Protein AF-A0AAN7W0Y9-F1 (afdb_monomer_lite)

Structure (mmCIF, N/CA/C/O backbone):
data_AF-A0AAN7W0Y9-F1
#
_entry.id   AF-A0AAN7W0Y9-F1
#
loop_
_atom_site.group_PDB
_atom_site.id
_atom_site.type_symbol
_atom_site.label_atom_id
_atom_site.label_alt_id
_atom_site.label_comp_id
_atom_site.label_asym_id
_atom_site.label_entity_id
_atom_site.label_seq_id
_atom_site.pdbx_PDB_ins_code
_atom_site.Cartn_x
_atom_site.Cartn_y
_atom_site.Cartn_z
_atom_site.occupancy
_atom_site.B_iso_or_equiv
_atom_site.auth_seq_id
_atom_site.auth_comp_id
_atom_site.auth_asym_id
_atom_site.auth_atom_id
_atom_site.pdbx_PDB_model_num
ATOM 1 N N . MET A 1 1 ? 34.597 -23.593 -1.288 1.00 34.03 1 MET A N 1
ATOM 2 C CA . MET A 1 1 ? 35.411 -24.095 -0.161 1.00 34.03 1 MET A CA 1
ATOM 3 C C . MET A 1 1 ? 34.526 -24.116 1.072 1.00 34.03 1 MET A C 1
ATOM 5 O O . MET A 1 1 ? 33.961 -23.085 1.406 1.00 34.03 1 MET A O 1
ATOM 9 N N . ARG A 1 2 ? 34.304 -25.299 1.655 1.00 28.03 2 ARG A N 1
ATOM 10 C CA . ARG A 1 2 ? 33.534 -25.473 2.892 1.00 28.03 2 ARG A CA 1
ATOM 11 C C . ARG A 1 2 ? 34.473 -25.239 4.073 1.00 28.03 2 ARG A C 1
ATOM 13 O O . ARG A 1 2 ? 35.517 -25.879 4.125 1.00 28.03 2 ARG A O 1
ATOM 20 N N . PHE A 1 3 ? 34.081 -24.372 4.998 1.00 30.47 3 PHE A N 1
ATOM 21 C CA . PHE A 1 3 ? 34.641 -24.325 6.345 1.00 30.47 3 PHE A CA 1
ATOM 22 C C . PHE A 1 3 ? 33.534 -24.709 7.327 1.00 30.47 3 PHE A C 1
ATOM 24 O O . PHE A 1 3 ? 32.430 -24.171 7.272 1.00 30.47 3 PHE A O 1
ATOM 31 N N . THR A 1 4 ? 33.832 -25.700 8.161 1.00 46.88 4 THR A N 1
ATOM 32 C CA . THR A 1 4 ? 32.961 -26.262 9.200 1.00 46.88 4 THR A CA 1
ATOM 33 C C . THR A 1 4 ? 33.323 -25.649 10.560 1.00 46.88 4 THR A C 1
ATOM 35 O O . THR A 1 4 ? 34.485 -25.310 10.767 1.00 46.88 4 THR A O 1
ATOM 38 N N . ALA A 1 5 ? 32.344 -25.637 11.478 1.00 38.62 5 ALA A N 1
ATOM 39 C CA . ALA A 1 5 ? 32.319 -25.129 12.866 1.00 38.62 5 ALA A CA 1
ATOM 40 C C . ALA A 1 5 ? 31.844 -23.665 12.950 1.00 38.62 5 ALA A C 1
ATOM 42 O O . ALA A 1 5 ? 32.449 -22.781 12.366 1.00 38.62 5 ALA A O 1
ATOM 43 N N . ILE A 1 6 ? 30.727 -23.328 13.604 1.00 43.56 6 ILE A N 1
ATOM 44 C CA . ILE A 1 6 ? 30.253 -23.738 14.936 1.00 43.56 6 ILE A CA 1
ATOM 45 C C . ILE A 1 6 ? 28.740 -24.029 14.890 1.00 43.56 6 ILE A C 1
ATOM 47 O O . ILE A 1 6 ? 27.971 -23.259 14.317 1.00 43.56 6 ILE A O 1
ATOM 51 N N . ILE A 1 7 ? 28.306 -25.127 15.520 1.00 49.03 7 ILE A N 1
ATOM 52 C CA . ILE A 1 7 ? 26.888 -25.413 15.789 1.00 49.03 7 ILE A CA 1
ATOM 53 C C . ILE A 1 7 ? 26.442 -24.481 16.922 1.00 49.03 7 ILE A C 1
ATOM 55 O O . ILE A 1 7 ? 26.440 -24.855 18.090 1.00 49.03 7 ILE A O 1
ATOM 59 N N . SER A 1 8 ? 26.089 -23.245 16.575 1.00 43.34 8 SER A N 1
ATOM 60 C CA . SER A 1 8 ? 25.085 -22.511 17.336 1.00 43.34 8 SER A CA 1
ATOM 61 C C . SER A 1 8 ? 23.748 -23.016 16.833 1.00 43.34 8 SER A C 1
ATOM 63 O O . SER A 1 8 ? 23.411 -22.817 15.665 1.00 43.34 8 SER A O 1
ATOM 65 N N . THR A 1 9 ? 22.984 -23.683 17.693 1.00 43.47 9 THR A N 1
ATOM 66 C CA . THR A 1 9 ? 21.543 -23.824 17.503 1.00 43.47 9 THR A CA 1
ATOM 67 C C . THR A 1 9 ? 20.957 -22.416 17.500 1.00 43.47 9 THR A C 1
ATOM 69 O O . THR A 1 9 ? 20.551 -21.890 18.535 1.00 43.47 9 THR A O 1
ATOM 72 N N . LEU A 1 10 ? 20.974 -21.775 16.331 1.00 45.44 10 LEU A N 1
ATOM 73 C CA . LEU A 1 10 ? 20.045 -20.716 15.998 1.00 45.44 10 LEU A CA 1
ATOM 74 C C . LEU A 1 10 ? 18.681 -21.370 16.154 1.00 45.44 10 LEU A C 1
ATOM 76 O O . LEU A 1 10 ? 18.216 -22.084 15.267 1.00 45.44 10 LEU A O 1
ATOM 80 N N . VAL A 1 11 ? 18.066 -21.172 17.320 1.00 42.50 11 VAL A N 1
ATOM 81 C CA . VAL A 1 11 ? 16.613 -21.135 17.384 1.00 42.50 11 VAL A CA 1
ATOM 82 C C . VAL A 1 11 ? 16.241 -20.224 16.221 1.00 42.50 11 VAL A C 1
ATOM 84 O O . VAL A 1 11 ? 16.711 -19.080 16.211 1.00 42.50 11 VAL A O 1
ATOM 87 N N . PRO A 1 12 ? 15.521 -20.703 15.193 1.00 40.19 12 PRO A N 1
ATOM 88 C CA . PRO A 1 12 ? 14.925 -19.775 14.267 1.00 40.19 12 PRO A CA 1
ATOM 89 C C . PRO A 1 12 ? 14.023 -18.935 15.160 1.00 40.19 12 PRO A C 1
ATOM 91 O O . PRO A 1 12 ? 12.993 -19.405 15.644 1.00 40.19 12 PRO A O 1
ATOM 94 N N . ALA A 1 13 ? 14.458 -17.716 15.476 1.00 39.94 13 ALA A N 1
ATOM 95 C CA . ALA A 1 13 ? 13.518 -16.681 15.809 1.00 39.94 13 ALA A CA 1
ATOM 96 C C . ALA A 1 13 ? 12.659 -16.630 14.555 1.00 39.94 13 ALA A C 1
ATOM 98 O O . ALA A 1 13 ? 13.071 -16.084 13.532 1.00 39.94 13 ALA A O 1
ATOM 99 N N . PHE A 1 14 ? 11.527 -17.333 14.593 1.00 37.16 14 PHE A N 1
ATOM 100 C CA . PHE A 1 14 ? 10.409 -17.028 13.738 1.00 37.16 14 PHE A CA 1
ATOM 101 C C . PHE A 1 14 ? 10.141 -15.569 14.067 1.00 37.16 14 PHE A C 1
ATOM 103 O O . PHE A 1 14 ? 9.499 -15.260 15.069 1.00 37.16 14 PHE A O 1
ATOM 110 N N . ALA A 1 15 ? 10.776 -14.668 13.321 1.00 43.53 15 ALA A N 1
ATOM 111 C CA . ALA A 1 15 ? 10.407 -13.281 13.314 1.00 43.53 15 ALA A CA 1
ATOM 112 C C . ALA A 1 15 ? 8.987 -13.321 12.765 1.00 43.53 15 ALA A C 1
ATOM 114 O O . ALA A 1 15 ? 8.780 -13.389 11.558 1.00 43.53 15 ALA A O 1
ATOM 115 N N . SER A 1 16 ? 8.005 -13.431 13.662 1.00 50.88 16 SER A N 1
ATOM 116 C CA . SER A 1 16 ? 6.637 -13.100 13.320 1.00 50.88 16 SER A CA 1
ATOM 117 C C . SER A 1 16 ? 6.724 -11.710 12.715 1.00 50.88 16 SER A C 1
ATOM 119 O O . SER A 1 16 ? 7.279 -10.817 13.369 1.00 50.88 16 SER A O 1
ATOM 121 N N . ALA A 1 17 ? 6.253 -11.540 11.480 1.00 59.41 17 ALA A N 1
ATOM 122 C CA . ALA A 1 17 ? 6.040 -10.210 10.939 1.00 59.41 17 ALA A CA 1
ATOM 123 C C . ALA A 1 17 ? 5.252 -9.445 12.010 1.00 59.41 17 ALA A C 1
ATOM 125 O O . ALA A 1 17 ? 4.208 -9.902 12.474 1.00 59.41 17 ALA A O 1
ATOM 126 N N . ALA A 1 18 ? 5.862 -8.400 12.562 1.00 70.06 18 ALA A N 1
ATOM 127 C CA . ALA A 1 18 ? 5.216 -7.597 13.578 1.00 70.06 18 ALA A CA 1
ATOM 128 C C . ALA A 1 18 ? 4.484 -6.479 12.848 1.00 70.06 18 ALA A C 1
ATOM 130 O O . ALA A 1 18 ? 5.132 -5.672 12.172 1.00 70.06 18 ALA A O 1
ATOM 131 N N . LEU A 1 19 ? 3.164 -6.401 13.015 1.00 82.62 19 LEU A N 1
ATOM 132 C CA . LEU A 1 19 ? 2.374 -5.269 12.544 1.00 82.62 19 LEU A CA 1
ATOM 133 C C . LEU A 1 19 ? 2.860 -4.021 13.271 1.00 82.62 19 LEU A C 1
ATOM 135 O O . LEU A 1 19 ? 2.541 -3.794 14.438 1.00 82.62 19 LEU A O 1
ATOM 139 N N . THR A 1 20 ? 3.687 -3.236 12.591 1.00 87.25 20 THR A N 1
ATOM 140 C CA . THR A 1 20 ? 4.295 -2.034 13.152 1.00 87.25 20 THR A CA 1
ATOM 141 C C . THR A 1 20 ? 3.679 -0.817 12.492 1.00 87.25 20 THR A C 1
ATOM 143 O O . THR A 1 20 ? 3.662 -0.725 11.265 1.00 87.25 20 THR A O 1
ATOM 146 N N . TYR A 1 21 ? 3.189 0.118 13.301 1.00 92.19 21 TYR A N 1
ATOM 147 C CA . TYR A 1 21 ? 2.689 1.397 12.812 1.00 92.19 21 TYR A CA 1
ATOM 148 C C . TYR A 1 21 ? 2.915 2.522 13.825 1.00 92.19 21 TYR A C 1
ATOM 150 O O . TYR A 1 21 ? 3.011 2.308 15.038 1.00 92.19 21 TYR A O 1
ATOM 158 N N . ASN A 1 22 ? 3.024 3.738 13.304 1.00 96.62 22 ASN A N 1
ATOM 159 C CA . ASN A 1 22 ? 3.081 4.982 14.046 1.00 96.62 22 ASN A CA 1
ATOM 160 C C . ASN A 1 22 ? 1.739 5.714 13.918 1.00 96.62 22 ASN A C 1
ATOM 162 O O . ASN A 1 22 ? 1.316 6.064 12.813 1.00 96.62 22 ASN A O 1
ATOM 166 N N . VAL A 1 23 ? 1.074 5.941 15.051 1.00 93.75 23 VAL A N 1
ATOM 167 C CA . VAL A 1 23 ? -0.261 6.552 15.099 1.00 93.75 23 VAL A CA 1
ATOM 168 C C . VAL A 1 23 ? -0.222 8.020 14.680 1.00 93.75 23 VAL A C 1
ATOM 17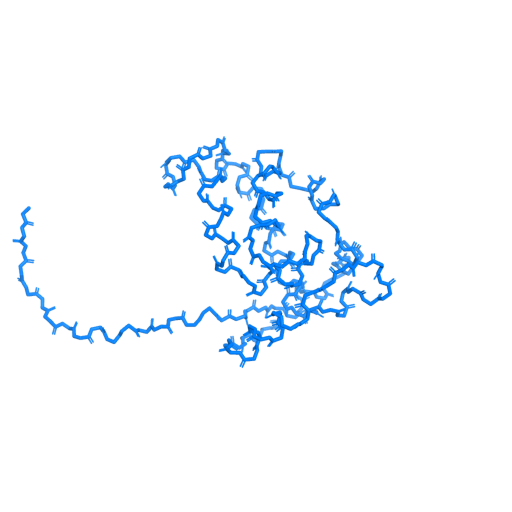0 O O . VAL A 1 23 ? -1.094 8.452 13.933 1.00 93.75 23 VAL A O 1
ATOM 173 N N . THR A 1 24 ? 0.789 8.781 15.103 1.00 95.00 24 THR A N 1
ATOM 174 C CA . THR A 1 24 ? 0.920 10.204 14.750 1.00 95.00 24 THR A CA 1
ATOM 175 C C . THR A 1 24 ? 1.090 10.389 13.246 1.00 95.00 24 THR A C 1
ATOM 177 O O . THR A 1 24 ? 0.434 11.242 12.658 1.00 95.00 24 THR A O 1
ATOM 180 N N . GLN A 1 25 ? 1.920 9.561 12.608 1.00 94.75 25 GLN A N 1
ATOM 181 C CA . GLN A 1 25 ? 2.101 9.558 11.158 1.00 94.75 25 GLN A CA 1
ATOM 182 C C . GLN A 1 25 ? 0.831 9.088 10.442 1.00 94.75 25 GLN A C 1
ATOM 184 O O . GLN A 1 25 ? 0.426 9.709 9.468 1.00 94.75 25 GLN A O 1
ATOM 189 N N . ALA A 1 26 ? 0.176 8.028 10.927 1.00 94.88 26 ALA A N 1
ATOM 190 C CA . ALA A 1 26 ? -1.048 7.508 10.311 1.00 94.88 26 ALA A CA 1
ATOM 191 C C . ALA A 1 26 ? -2.206 8.514 10.364 1.00 94.88 26 ALA A C 1
ATOM 193 O O . ALA A 1 26 ? -3.043 8.545 9.470 1.00 94.88 26 ALA A O 1
ATOM 194 N N . LEU A 1 27 ? -2.274 9.328 11.417 1.00 93.44 27 LEU A N 1
ATOM 195 C CA . LEU A 1 27 ? -3.330 10.323 11.616 1.00 93.44 27 LEU A CA 1
ATOM 196 C C . LEU A 1 27 ? -2.871 11.745 11.273 1.00 93.44 27 LEU A C 1
ATOM 198 O O . LEU A 1 27 ? -3.533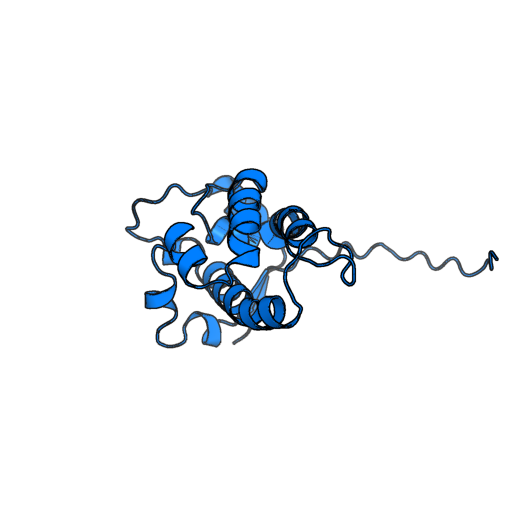 12.714 11.656 1.00 93.44 27 LEU A O 1
ATOM 202 N N . ALA A 1 28 ? -1.749 11.886 10.562 1.00 96.38 28 ALA A N 1
ATOM 203 C CA . ALA A 1 28 ? -1.269 13.184 10.121 1.00 96.38 28 ALA A CA 1
ATOM 204 C C . ALA A 1 28 ? -2.310 13.868 9.207 1.00 96.38 28 ALA A C 1
ATOM 206 O O . ALA A 1 28 ? -3.045 13.191 8.475 1.00 96.38 28 ALA A O 1
ATOM 207 N N . PRO A 1 29 ? -2.400 15.213 9.223 1.00 97.19 29 PRO A N 1
ATOM 208 C CA . PRO A 1 29 ? -3.343 15.937 8.377 1.00 97.19 29 PRO A CA 1
ATOM 209 C C . PRO A 1 29 ? -3.221 15.543 6.898 1.00 97.19 29 PRO A C 1
ATOM 211 O O . PRO A 1 29 ? -2.130 15.557 6.336 1.00 97.19 29 PRO A O 1
ATOM 214 N N . GLY A 1 30 ? -4.352 15.210 6.271 1.00 95.75 30 GLY A N 1
ATOM 215 C CA . GLY A 1 30 ? -4.434 14.812 4.860 1.00 95.75 30 GLY A CA 1
ATOM 216 C C . GLY A 1 30 ? -4.350 13.303 4.600 1.00 95.75 30 GLY A C 1
ATOM 217 O O . GLY A 1 30 ? -4.852 12.853 3.574 1.00 95.75 30 GLY A O 1
ATOM 218 N N . GLU A 1 31 ? -3.822 12.495 5.525 1.00 96.62 31 GLU A N 1
ATOM 219 C CA . GLU A 1 31 ? -3.669 11.044 5.309 1.00 96.62 31 GLU A CA 1
ATOM 220 C C . GLU A 1 31 ? -5.022 10.327 5.181 1.00 96.62 31 GLU A C 1
ATOM 222 O O . GLU A 1 31 ? -5.206 9.488 4.297 1.00 96.62 31 GLU A O 1
ATOM 227 N N . PHE A 1 32 ? -6.017 10.723 5.985 1.00 96.06 32 PHE A N 1
ATOM 228 C CA . PHE A 1 32 ? -7.372 10.187 5.847 1.00 96.06 32 PHE A CA 1
ATOM 229 C C . PHE A 1 32 ? -7.985 10.527 4.484 1.00 96.06 32 PHE A C 1
ATOM 231 O O . PHE A 1 32 ? -8.510 9.643 3.822 1.00 96.06 32 PHE A O 1
ATOM 238 N N . GLU A 1 33 ? -7.895 11.775 4.021 1.00 96.38 33 GLU A N 1
ATOM 239 C CA . GLU A 1 33 ? -8.422 12.169 2.704 1.00 96.38 33 GLU A CA 1
ATOM 240 C C . GLU A 1 33 ? -7.723 11.417 1.562 1.00 96.38 33 GLU A C 1
ATOM 242 O O . GLU A 1 33 ? -8.363 10.976 0.606 1.00 96.38 33 GLU A O 1
ATOM 247 N N . LYS A 1 34 ? -6.410 11.217 1.698 1.00 97.12 34 LYS A N 1
ATOM 248 C CA . LYS A 1 34 ? -5.563 10.529 0.725 1.00 97.12 34 LYS A CA 1
ATOM 249 C C . LYS A 1 34 ? -5.907 9.043 0.583 1.00 97.12 34 LYS A C 1
ATOM 251 O O . LYS A 1 34 ? -5.908 8.529 -0.538 1.00 97.12 34 LYS A O 1
ATOM 256 N N . TYR A 1 35 ? -6.203 8.351 1.685 1.00 98.00 35 TYR A N 1
ATOM 257 C CA . TYR A 1 35 ? -6.349 6.888 1.696 1.00 98.00 35 TYR A CA 1
ATOM 258 C C . TYR A 1 35 ? -7.755 6.365 2.021 1.00 98.00 35 TYR A C 1
ATOM 260 O O . TYR A 1 35 ? -8.023 5.175 1.837 1.00 98.00 35 TYR A O 1
ATOM 268 N N . HIS A 1 36 ? -8.693 7.211 2.443 1.00 97.94 36 HIS A N 1
ATOM 269 C CA . HIS A 1 36 ? -10.082 6.802 2.639 1.00 97.94 36 HIS A CA 1
ATOM 270 C C . HIS A 1 36 ? -10.706 6.302 1.326 1.00 97.94 36 HIS A C 1
ATOM 272 O O . HIS A 1 36 ? -10.596 6.929 0.264 1.00 97.94 36 HIS A O 1
ATOM 278 N N . CYS A 1 37 ? -11.362 5.139 1.388 1.00 97.69 37 CYS A N 1
ATOM 279 C CA . CYS A 1 37 ? -11.864 4.430 0.209 1.00 97.69 37 CYS A CA 1
ATOM 280 C C . CYS A 1 37 ? -10.802 4.284 -0.905 1.00 97.69 37 CYS A C 1
ATOM 282 O O . CYS A 1 37 ? -11.101 4.526 -2.087 1.00 97.69 37 CYS A O 1
ATOM 284 N N . LEU A 1 38 ? -9.550 3.966 -0.547 1.00 98.38 38 LEU A N 1
ATOM 285 C CA . LEU A 1 38 ? -8.499 3.717 -1.532 1.00 98.38 38 LEU A CA 1
ATOM 286 C C . LEU A 1 38 ? -8.862 2.499 -2.388 1.00 98.38 38 LEU A C 1
ATOM 288 O O . LEU A 1 38 ? -9.253 1.453 -1.875 1.00 98.38 38 LEU A O 1
ATOM 292 N N . THR A 1 39 ? -8.712 2.651 -3.701 1.00 98.50 39 THR A N 1
ATOM 293 C CA . THR A 1 39 ? -8.870 1.579 -4.688 1.00 98.50 39 THR A CA 1
ATOM 294 C C . THR A 1 39 ? -7.568 1.392 -5.446 1.00 98.50 39 THR A C 1
ATOM 296 O O . THR A 1 39 ? -6.733 2.297 -5.506 1.00 98.50 39 THR A O 1
ATOM 299 N N . THR A 1 40 ? -7.416 0.252 -6.109 1.00 98.31 40 THR A N 1
ATOM 300 C CA . THR A 1 40 ? -6.242 -0.047 -6.933 1.00 98.31 40 THR A CA 1
ATOM 301 C C . THR A 1 40 ? -6.079 0.966 -8.059 1.00 98.31 40 THR A C 1
ATOM 303 O O . THR A 1 40 ? -4.962 1.329 -8.412 1.00 98.31 40 THR A O 1
ATOM 306 N N . ALA A 1 41 ? -7.187 1.480 -8.604 1.00 98.06 41 ALA A N 1
ATOM 307 C CA . ALA A 1 41 ? -7.156 2.531 -9.616 1.00 98.06 41 ALA A CA 1
ATOM 308 C C . ALA A 1 41 ? -6.560 3.841 -9.070 1.00 98.06 41 ALA A C 1
ATOM 310 O O . ALA A 1 41 ? -5.668 4.409 -9.700 1.00 98.06 41 ALA A O 1
ATOM 311 N N . LYS A 1 42 ? -7.007 4.290 -7.886 1.00 98.00 42 LYS A N 1
ATOM 312 C CA . LYS A 1 42 ? -6.452 5.478 -7.215 1.00 98.00 42 LYS A CA 1
ATOM 313 C C . LYS A 1 42 ? -4.986 5.269 -6.841 1.00 98.00 42 LYS A C 1
ATOM 315 O O . LYS A 1 42 ? -4.159 6.135 -7.100 1.00 98.00 42 LYS A O 1
ATOM 320 N N . TRP A 1 43 ? -4.656 4.103 -6.290 1.00 98.12 43 TRP A N 1
ATOM 321 C CA . TRP A 1 43 ? -3.290 3.750 -5.922 1.00 98.12 43 TRP A CA 1
ATOM 322 C C . TRP A 1 43 ? -2.346 3.770 -7.128 1.00 98.12 43 TRP A C 1
ATOM 324 O O . TRP A 1 43 ? -1.327 4.457 -7.103 1.00 98.12 43 TRP A O 1
ATOM 334 N N . ASN A 1 44 ? -2.733 3.130 -8.235 1.00 97.62 44 ASN A N 1
ATOM 335 C CA . ASN A 1 44 ? -1.956 3.115 -9.475 1.00 97.62 44 ASN A CA 1
ATOM 336 C C . ASN A 1 44 ? -1.708 4.513 -10.059 1.00 97.62 44 ASN A C 1
ATOM 338 O O . ASN A 1 44 ? -0.709 4.705 -10.751 1.00 97.62 44 ASN A O 1
ATOM 342 N N . ALA A 1 45 ? -2.582 5.488 -9.794 1.00 97.75 45 ALA A N 1
ATOM 343 C CA . ALA A 1 45 ? -2.367 6.873 -10.208 1.00 97.75 45 ALA A CA 1
ATOM 344 C C . ALA A 1 45 ? -1.262 7.579 -9.398 1.00 97.75 45 ALA A C 1
ATOM 346 O O . ALA A 1 45 ? -0.644 8.505 -9.917 1.00 97.75 45 ALA A O 1
ATOM 347 N N . MET A 1 46 ? -0.986 7.131 -8.167 1.00 97.06 46 MET A N 1
ATOM 348 C CA . MET A 1 46 ? 0.023 7.718 -7.275 1.00 97.06 46 MET A CA 1
ATOM 349 C C . MET A 1 46 ? 1.413 7.090 -7.436 1.00 97.06 46 MET A C 1
ATOM 351 O O . MET A 1 46 ? 2.415 7.763 -7.209 1.00 97.06 46 MET A O 1
ATOM 355 N N . ILE A 1 47 ? 1.493 5.817 -7.835 1.00 97.50 47 ILE A N 1
ATOM 356 C CA . ILE A 1 47 ? 2.767 5.091 -7.943 1.00 97.50 47 ILE A CA 1
ATOM 357 C C . ILE A 1 47 ? 3.404 5.160 -9.347 1.00 97.50 47 ILE A C 1
ATOM 359 O O . ILE A 1 47 ? 2.697 5.314 -10.359 1.00 97.50 47 ILE A O 1
ATOM 363 N N . PRO A 1 48 ? 4.742 4.989 -9.437 1.00 97.94 48 PRO A N 1
ATOM 364 C CA . PRO A 1 48 ? 5.462 4.872 -10.701 1.00 97.94 48 PRO A CA 1
ATOM 365 C C . PRO A 1 48 ? 4.864 3.829 -11.644 1.00 97.94 48 PRO A C 1
ATOM 367 O O . PRO A 1 48 ? 4.436 2.749 -11.230 1.00 97.94 48 PRO A O 1
ATOM 370 N N . ALA A 1 49 ? 4.882 4.136 -12.943 1.00 97.75 49 ALA A N 1
ATOM 371 C CA . ALA A 1 49 ? 4.288 3.283 -13.968 1.00 97.75 49 ALA A CA 1
ATOM 372 C C . ALA A 1 49 ? 4.879 1.865 -13.989 1.00 97.75 49 ALA A C 1
ATOM 374 O O . ALA A 1 49 ? 4.130 0.910 -14.197 1.00 97.75 49 ALA A O 1
ATOM 375 N N . CYS A 1 50 ? 6.179 1.727 -13.706 1.00 97.50 50 CYS A N 1
ATOM 376 C CA . CYS A 1 50 ? 6.870 0.439 -13.687 1.00 97.50 50 CYS A CA 1
ATOM 377 C C . CYS A 1 50 ? 6.299 -0.544 -12.638 1.00 97.50 50 CYS A C 1
ATOM 379 O O . CYS A 1 50 ? 6.386 -1.752 -12.828 1.00 97.50 50 CYS A O 1
ATOM 381 N N . ILE A 1 51 ? 5.656 -0.050 -11.568 1.00 98.25 51 ILE A N 1
ATOM 382 C CA . ILE A 1 51 ? 5.126 -0.872 -10.464 1.00 98.25 51 ILE A CA 1
ATOM 383 C C . ILE A 1 51 ? 3.692 -1.347 -10.740 1.00 98.25 51 ILE A C 1
ATOM 385 O O . ILE A 1 51 ? 3.275 -2.394 -10.250 1.00 98.25 51 ILE A O 1
ATOM 389 N N . ARG A 1 52 ? 2.919 -0.608 -11.546 1.00 97.69 52 ARG A N 1
ATOM 390 C CA . ARG A 1 52 ? 1.453 -0.767 -11.657 1.00 97.69 52 ARG A CA 1
ATOM 391 C C . ARG A 1 52 ? 1.009 -2.176 -12.045 1.00 97.69 52 ARG A C 1
ATOM 393 O O . ARG A 1 52 ? 0.048 -2.688 -11.483 1.00 97.69 52 ARG A O 1
ATOM 400 N N . GLN A 1 53 ? 1.682 -2.813 -13.004 1.00 97.69 53 GLN A N 1
ATOM 401 C CA . GLN A 1 53 ? 1.312 -4.173 -13.420 1.00 97.69 53 GLN A CA 1
ATOM 402 C C . GLN A 1 53 ? 1.616 -5.203 -12.330 1.00 97.69 53 GLN A C 1
ATOM 404 O O . GLN A 1 53 ? 0.779 -6.061 -12.056 1.00 97.69 53 GLN A O 1
ATOM 409 N N . CYS A 1 54 ? 2.760 -5.076 -11.659 1.00 98.19 54 CYS A N 1
ATOM 410 C CA . CYS A 1 54 ? 3.118 -5.931 -10.532 1.00 98.19 54 CYS A CA 1
ATOM 411 C C . CYS A 1 54 ? 2.154 -5.754 -9.356 1.00 98.19 54 CYS A C 1
ATOM 413 O O . CYS A 1 54 ? 1.714 -6.740 -8.775 1.00 98.19 54 CYS A O 1
ATOM 415 N N . GLN A 1 55 ? 1.740 -4.518 -9.066 1.00 98.06 55 GLN A N 1
ATOM 416 C CA . GLN A 1 55 ? 0.705 -4.227 -8.074 1.00 98.06 55 GLN A CA 1
ATOM 417 C C . GLN A 1 55 ? -0.611 -4.941 -8.410 1.00 98.06 55 GLN A C 1
ATOM 419 O O . GLN A 1 55 ? -1.194 -5.593 -7.554 1.00 98.06 55 GLN A O 1
ATOM 424 N N . ILE A 1 56 ? -1.076 -4.857 -9.662 1.00 98.19 56 ILE A N 1
ATOM 425 C CA . ILE A 1 56 ? -2.308 -5.534 -10.098 1.00 98.19 56 ILE A CA 1
ATOM 426 C C . ILE A 1 56 ? -2.196 -7.054 -9.914 1.00 98.19 56 ILE A C 1
ATOM 428 O O . ILE A 1 56 ? -3.177 -7.699 -9.545 1.00 98.19 56 ILE A O 1
ATOM 432 N N . GLN A 1 57 ? -1.028 -7.637 -10.194 1.00 97.94 57 GLN A N 1
ATOM 433 C CA . GLN A 1 57 ? -0.788 -9.069 -10.008 1.00 97.94 57 GLN A CA 1
ATOM 434 C C . GLN A 1 57 ? -0.776 -9.451 -8.525 1.00 97.94 57 GLN A C 1
ATOM 436 O O . GLN A 1 57 ? -1.451 -10.406 -8.149 1.00 97.94 57 GLN A O 1
ATOM 441 N N . ALA A 1 58 ? -0.092 -8.675 -7.685 1.00 98.25 58 ALA A N 1
ATOM 442 C CA . ALA A 1 58 ? -0.051 -8.888 -6.244 1.00 98.25 58 ALA A CA 1
ATOM 443 C C . ALA A 1 58 ? -1.445 -8.772 -5.607 1.00 98.25 58 ALA A C 1
ATOM 445 O O . ALA A 1 58 ? -1.869 -9.699 -4.922 1.00 98.25 58 ALA A O 1
ATOM 446 N N . ASN A 1 59 ? -2.223 -7.737 -5.952 1.00 98.31 59 ASN A N 1
ATOM 447 C CA . ASN A 1 59 ? -3.604 -7.565 -5.474 1.00 98.31 59 ASN A CA 1
ATOM 448 C C . ASN A 1 59 ? -4.533 -8.728 -5.872 1.00 98.31 59 ASN A C 1
ATOM 450 O O . ASN A 1 59 ? -5.552 -8.962 -5.229 1.00 98.31 59 ASN A O 1
ATOM 454 N N . LYS A 1 60 ? -4.229 -9.440 -6.965 1.00 98.31 60 LYS A N 1
ATOM 455 C CA . LYS A 1 60 ? -4.981 -10.634 -7.389 1.00 98.31 60 LYS A CA 1
ATOM 456 C C . LYS A 1 60 ? -4.480 -11.916 -6.725 1.00 98.31 60 LYS A C 1
ATOM 458 O O . LYS A 1 60 ? -5.251 -12.865 -6.605 1.00 98.31 60 LYS A O 1
ATOM 463 N N . GLY A 1 61 ? -3.193 -11.972 -6.391 1.00 97.75 61 GLY A N 1
ATOM 464 C CA . GLY A 1 61 ? -2.495 -13.199 -6.014 1.00 97.75 61 GLY A CA 1
ATOM 465 C C . GLY A 1 61 ? -2.345 -13.406 -4.512 1.00 97.75 61 GLY A C 1
ATOM 466 O O . GLY A 1 61 ? -2.178 -14.541 -4.075 1.00 97.75 61 GLY A O 1
ATOM 467 N N . ASP A 1 62 ? -2.431 -12.347 -3.709 1.00 97.69 62 ASP A N 1
ATOM 468 C CA . ASP A 1 62 ? -2.159 -12.439 -2.275 1.00 97.69 62 ASP A CA 1
ATOM 469 C C . ASP A 1 62 ? -3.330 -13.027 -1.464 1.00 97.69 62 ASP A C 1
ATOM 471 O O . ASP A 1 62 ? -3.184 -13.322 -0.277 1.00 97.69 62 ASP A O 1
ATOM 475 N N . GLY A 1 63 ? -4.491 -13.236 -2.093 1.00 97.88 63 GLY A N 1
ATOM 476 C CA . GLY A 1 63 ? -5.696 -13.815 -1.494 1.00 97.88 63 GLY A CA 1
ATOM 477 C C . GLY A 1 63 ? -6.555 -12.831 -0.692 1.00 97.88 63 GLY A C 1
ATOM 478 O O . GLY A 1 63 ? -7.495 -13.268 -0.025 1.00 97.88 63 GLY A O 1
ATOM 479 N N . CYS A 1 64 ? -6.244 -11.538 -0.731 1.00 98.50 64 CYS A N 1
ATOM 480 C CA . CYS A 1 64 ? -7.139 -10.472 -0.298 1.00 98.50 64 CYS A CA 1
ATOM 481 C C . CYS A 1 64 ? -8.098 -10.078 -1.441 1.00 98.50 64 CYS A C 1
ATOM 483 O O . CYS A 1 64 ? -7.918 -10.434 -2.606 1.00 98.50 64 CYS A O 1
ATOM 485 N N . ALA A 1 65 ? -9.171 -9.364 -1.114 1.00 98.62 65 ALA A N 1
ATOM 486 C CA . ALA A 1 65 ? -10.015 -8.707 -2.097 1.00 98.62 65 ALA A CA 1
ATOM 487 C C . ALA A 1 65 ? -9.219 -7.591 -2.782 1.00 98.62 65 ALA A C 1
ATOM 489 O O . ALA A 1 65 ? -8.473 -6.873 -2.134 1.00 98.62 65 ALA A O 1
ATOM 490 N N . TYR A 1 66 ? -9.420 -7.440 -4.089 1.00 98.56 66 TYR A N 1
ATOM 491 C CA . TYR A 1 66 ? -8.547 -6.663 -4.974 1.00 98.56 66 TYR A CA 1
ATOM 492 C C . TYR A 1 66 ? -8.282 -5.204 -4.558 1.00 98.56 66 TYR A C 1
ATOM 494 O O . TYR A 1 66 ? -7.214 -4.678 -4.849 1.00 98.56 66 TYR A O 1
ATOM 502 N N . ASP A 1 67 ? -9.251 -4.544 -3.918 1.00 98.50 67 ASP A N 1
ATOM 503 C CA . ASP A 1 67 ? -9.143 -3.152 -3.460 1.00 98.50 67 ASP A CA 1
ATOM 504 C C . ASP A 1 67 ? -9.010 -3.042 -1.929 1.00 98.50 67 ASP A C 1
ATOM 506 O O . ASP A 1 67 ? -9.150 -1.952 -1.381 1.00 98.50 67 ASP A O 1
ATOM 510 N N . ASP A 1 68 ? -8.773 -4.150 -1.222 1.00 98.56 68 ASP A N 1
ATOM 511 C CA . ASP A 1 68 ? -8.661 -4.189 0.238 1.00 98.56 68 ASP A CA 1
ATOM 512 C C . ASP A 1 68 ? -7.212 -3.943 0.683 1.00 98.56 68 ASP A C 1
ATOM 514 O O . ASP A 1 68 ? -6.477 -4.861 1.056 1.00 98.56 68 ASP A O 1
ATOM 518 N N . PHE A 1 69 ? -6.801 -2.673 0.671 1.00 98.31 69 PHE A N 1
ATOM 519 C CA . PHE A 1 69 ? -5.456 -2.268 1.088 1.00 98.31 69 PHE A CA 1
ATOM 520 C C . PHE A 1 69 ? -5.192 -2.481 2.581 1.00 98.31 69 PHE A C 1
ATOM 522 O O . PHE A 1 69 ? -4.031 -2.611 2.968 1.00 98.31 69 PHE A O 1
ATOM 529 N N . ALA A 1 70 ? -6.232 -2.603 3.414 1.00 98.06 70 ALA A N 1
ATOM 530 C CA . ALA A 1 70 ? -6.069 -3.020 4.804 1.00 98.06 70 ALA A CA 1
ATOM 531 C C . ALA A 1 70 ? -5.578 -4.469 4.879 1.00 98.06 70 ALA A C 1
ATOM 533 O O . ALA A 1 70 ? -4.600 -4.753 5.566 1.00 98.06 70 ALA A O 1
ATOM 534 N N . CYS A 1 71 ? -6.199 -5.370 4.114 1.00 98.38 71 CYS A N 1
ATOM 535 C CA . CYS A 1 71 ? -5.755 -6.755 4.010 1.00 98.38 71 CYS A CA 1
ATOM 536 C C . CYS A 1 71 ? -4.367 -6.859 3.374 1.00 98.38 71 CYS A C 1
ATOM 538 O O . CYS A 1 71 ? -3.507 -7.514 3.952 1.00 98.38 71 CYS A O 1
ATOM 540 N N . HIS A 1 72 ? -4.117 -6.183 2.245 1.00 97.88 72 HIS A N 1
ATOM 541 C CA . HIS A 1 72 ? -2.805 -6.214 1.582 1.00 97.88 72 HIS A CA 1
ATOM 542 C C . HIS A 1 72 ? -1.673 -5.739 2.512 1.00 97.88 72 HIS A C 1
ATOM 544 O O . HIS A 1 72 ? -0.595 -6.328 2.514 1.00 97.88 72 HIS A O 1
ATOM 550 N N . SER A 1 73 ? -1.929 -4.716 3.341 1.00 96.56 73 SER A N 1
ATOM 551 C CA . SER A 1 73 ? -0.933 -4.158 4.270 1.00 96.56 73 SER A CA 1
ATOM 552 C C . SER A 1 73 ? -0.607 -5.092 5.434 1.00 96.56 73 SER A C 1
ATOM 554 O O . SER A 1 73 ? 0.564 -5.238 5.774 1.00 96.56 73 SER A O 1
ATOM 556 N N . VAL A 1 74 ? -1.605 -5.760 6.026 1.00 96.00 74 VAL A N 1
ATOM 557 C CA . VAL A 1 74 ? -1.335 -6.748 7.089 1.00 96.00 74 VAL A CA 1
ATOM 558 C C . VAL A 1 74 ? -0.802 -8.064 6.519 1.00 96.00 74 VAL A C 1
ATOM 560 O O . VAL A 1 74 ? -0.008 -8.740 7.153 1.00 96.00 74 VAL A O 1
ATOM 563 N N . ASN A 1 75 ? -1.178 -8.419 5.288 1.00 96.12 75 ASN A N 1
ATOM 564 C CA . ASN A 1 75 ? -0.695 -9.590 4.554 1.00 96.12 75 ASN A CA 1
ATOM 565 C C . ASN A 1 75 ? 0.654 -9.316 3.858 1.00 96.12 75 ASN A C 1
ATOM 567 O O . ASN A 1 75 ? 0.945 -9.902 2.812 1.00 96.12 75 ASN A O 1
ATOM 571 N N . TYR A 1 76 ? 1.466 -8.422 4.438 1.00 93.25 76 TYR A N 1
ATOM 572 C CA . TYR A 1 76 ? 2.661 -7.847 3.821 1.00 93.25 76 TYR A CA 1
ATOM 573 C C . TYR A 1 76 ? 3.600 -8.909 3.264 1.00 93.25 76 TYR A C 1
ATOM 575 O O . TYR A 1 76 ? 4.008 -8.793 2.120 1.00 93.25 76 TYR A O 1
ATOM 583 N N . GLN A 1 77 ? 3.908 -9.966 4.025 1.00 93.69 77 GLN A N 1
ATOM 584 C CA . GLN A 1 77 ? 4.855 -10.984 3.565 1.00 93.69 77 GLN A CA 1
ATOM 585 C C . GLN A 1 77 ? 4.385 -11.653 2.266 1.00 93.69 77 GLN A C 1
ATOM 587 O O . GLN A 1 77 ? 5.136 -11.710 1.300 1.00 93.69 77 GLN A O 1
ATOM 592 N N . VAL A 1 78 ? 3.125 -12.097 2.215 1.00 96.38 78 VAL A N 1
ATOM 593 C CA . VAL A 1 78 ? 2.559 -12.742 1.019 1.00 96.38 78 VAL A CA 1
ATOM 594 C C . VAL A 1 78 ? 2.479 -11.752 -0.141 1.00 96.38 78 VAL A C 1
ATOM 596 O O . VAL A 1 78 ? 2.733 -12.117 -1.285 1.00 96.38 78 VAL A O 1
ATOM 599 N N . PHE A 1 79 ? 2.134 -10.497 0.145 1.00 96.56 79 PHE A N 1
ATOM 600 C CA . PHE A 1 79 ? 2.094 -9.443 -0.858 1.00 96.56 79 PHE A CA 1
ATOM 601 C C . PHE A 1 79 ? 3.492 -9.164 -1.444 1.00 96.56 79 PHE A C 1
ATOM 603 O O . PHE A 1 79 ? 3.658 -9.150 -2.667 1.00 96.56 79 PHE A O 1
ATOM 610 N N . SER A 1 80 ? 4.500 -9.005 -0.581 1.00 96.00 80 SER A N 1
ATOM 611 C CA . SER A 1 80 ? 5.915 -8.803 -0.915 1.00 96.00 80 SER A CA 1
ATOM 612 C C . SER A 1 80 ? 6.484 -9.951 -1.735 1.00 96.00 80 SER A C 1
ATOM 614 O O . SER A 1 80 ? 7.100 -9.698 -2.768 1.00 96.00 80 SER A O 1
ATOM 616 N N . ASP A 1 81 ? 6.202 -11.199 -1.352 1.00 97.56 81 ASP A N 1
ATOM 617 C CA . ASP A 1 81 ? 6.659 -12.393 -2.074 1.00 97.56 81 ASP A CA 1
ATOM 618 C C . ASP A 1 81 ? 6.184 -12.416 -3.541 1.00 97.56 81 ASP A C 1
ATOM 620 O O . ASP A 1 81 ? 6.805 -13.060 -4.388 1.00 97.56 81 ASP A O 1
ATOM 624 N N . ILE A 1 82 ? 5.101 -11.695 -3.860 1.00 98.12 82 ILE A N 1
ATOM 625 C CA . ILE A 1 82 ? 4.572 -11.560 -5.222 1.00 98.12 82 ILE A CA 1
ATOM 626 C C . ILE A 1 82 ? 5.114 -10.304 -5.910 1.00 98.12 82 ILE A C 1
ATOM 628 O O . ILE A 1 82 ? 5.587 -10.375 -7.047 1.00 98.12 82 ILE A O 1
ATOM 632 N N . ILE A 1 83 ? 5.019 -9.138 -5.261 1.00 97.94 83 ILE A N 1
ATOM 633 C CA . ILE A 1 83 ? 5.337 -7.865 -5.915 1.00 97.94 83 ILE A CA 1
ATOM 634 C C . ILE A 1 83 ? 6.843 -7.653 -6.067 1.00 97.94 83 ILE A C 1
ATOM 636 O O . ILE A 1 83 ? 7.268 -7.170 -7.115 1.00 97.94 83 ILE A O 1
ATOM 640 N N . GLU A 1 84 ? 7.654 -8.024 -5.071 1.00 97.50 84 GLU A N 1
ATOM 641 C CA . GLU A 1 84 ? 9.087 -7.715 -5.040 1.00 97.50 84 GLU A CA 1
ATOM 642 C C . GLU A 1 84 ? 9.849 -8.371 -6.196 1.00 97.50 84 GLU A C 1
ATOM 644 O O . GLU A 1 84 ? 10.523 -7.639 -6.925 1.00 97.50 84 GLU A O 1
ATOM 649 N N . PRO A 1 85 ? 9.693 -9.681 -6.484 1.00 97.94 85 PRO A N 1
ATOM 650 C CA . PRO A 1 85 ? 10.329 -10.281 -7.654 1.00 97.94 85 PRO A CA 1
ATOM 651 C C . PRO A 1 85 ? 9.922 -9.604 -8.968 1.00 97.94 85 PRO A C 1
ATOM 653 O O . PRO A 1 85 ? 10.745 -9.496 -9.873 1.00 97.94 85 PRO A O 1
ATOM 656 N N . CYS A 1 86 ? 8.677 -9.130 -9.068 1.00 98.12 86 CYS A N 1
ATOM 657 C CA . CYS A 1 86 ? 8.149 -8.494 -10.272 1.00 98.12 86 CYS A CA 1
ATOM 658 C C . CYS A 1 86 ? 8.665 -7.061 -10.469 1.00 98.12 86 CYS A C 1
ATOM 660 O O . CYS A 1 86 ? 8.931 -6.663 -11.602 1.00 98.12 86 CYS A O 1
ATOM 662 N N . VAL A 1 87 ? 8.808 -6.269 -9.399 1.00 97.94 87 VAL A N 1
ATOM 663 C CA . VAL A 1 87 ? 9.243 -4.862 -9.507 1.00 97.94 87 VAL A CA 1
ATOM 664 C C . VAL A 1 87 ? 10.754 -4.713 -9.443 1.00 97.94 87 VAL A C 1
ATOM 666 O O . VAL A 1 87 ? 11.306 -3.830 -10.099 1.00 97.94 87 VAL A O 1
ATOM 669 N N . PHE A 1 88 ? 11.445 -5.545 -8.664 1.00 98.00 88 PHE A N 1
ATOM 670 C CA . PHE A 1 88 ? 12.871 -5.376 -8.441 1.00 98.00 88 PHE A CA 1
ATOM 671 C C . PHE A 1 88 ? 13.689 -5.751 -9.678 1.00 98.00 88 PHE A C 1
ATOM 673 O O . PHE A 1 88 ? 13.453 -6.799 -10.281 1.00 98.00 88 PHE A O 1
ATOM 680 N N . PRO A 1 89 ? 14.683 -4.927 -10.056 1.00 97.00 89 PRO A N 1
ATOM 681 C CA . PRO A 1 89 ? 15.614 -5.284 -11.111 1.00 97.00 89 PRO A CA 1
ATOM 682 C C . PRO A 1 89 ? 16.482 -6.483 -10.697 1.00 97.00 89 PRO A C 1
ATOM 684 O O . PRO A 1 89 ? 16.621 -6.762 -9.500 1.00 97.00 89 PRO A O 1
ATOM 687 N N . PRO A 1 90 ? 17.163 -7.143 -11.654 1.00 97.19 90 PRO A N 1
ATOM 688 C CA . PRO A 1 90 ? 18.068 -8.259 -11.363 1.00 97.19 90 PRO A CA 1
ATOM 689 C C . PRO A 1 90 ? 19.138 -7.950 -10.310 1.00 97.19 90 PRO A C 1
ATOM 691 O O . PRO A 1 9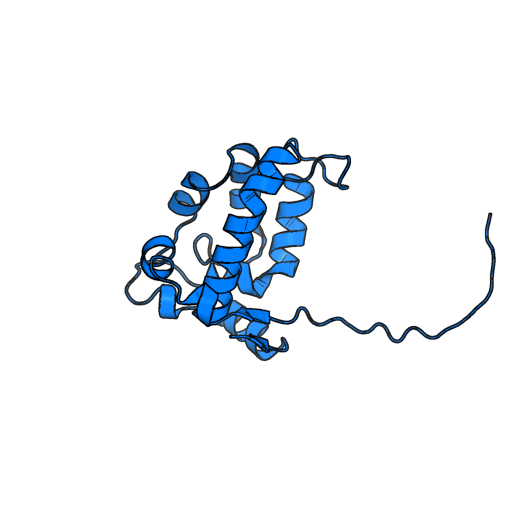0 ? 19.498 -8.818 -9.520 1.00 97.19 90 PRO A O 1
ATOM 694 N N . SER A 1 91 ? 19.608 -6.700 -10.233 1.00 96.06 91 SER A N 1
ATOM 695 C CA . SER A 1 91 ? 20.573 -6.259 -9.214 1.00 96.06 91 SER A CA 1
ATOM 696 C C . SER A 1 91 ? 20.038 -6.315 -7.778 1.00 96.06 91 SER A C 1
ATOM 698 O O . SER A 1 91 ? 20.825 -6.257 -6.839 1.00 96.06 91 SER A O 1
ATOM 700 N N . LEU A 1 92 ? 18.717 -6.397 -7.604 1.00 95.38 92 LEU A N 1
ATOM 701 C CA . LEU A 1 92 ? 18.022 -6.560 -6.326 1.00 95.38 92 LEU A CA 1
ATOM 702 C C . LEU A 1 92 ? 17.367 -7.950 -6.194 1.00 95.38 92 LEU A C 1
ATOM 704 O O . LEU A 1 92 ? 16.561 -8.162 -5.296 1.00 95.38 92 LEU A O 1
ATOM 708 N N . GLY A 1 93 ? 17.707 -8.901 -7.073 1.00 94.81 93 GLY A N 1
ATOM 709 C CA . GLY A 1 93 ? 17.209 -10.279 -7.009 1.00 94.81 93 GLY A CA 1
ATOM 710 C C . GLY A 1 93 ? 15.826 -10.509 -7.626 1.00 94.81 93 GLY A C 1
ATOM 711 O O . GLY A 1 93 ? 15.288 -11.604 -7.485 1.00 94.81 93 GLY A O 1
ATOM 712 N N . GLY A 1 94 ? 15.255 -9.517 -8.316 1.00 96.50 94 GLY A N 1
ATOM 713 C CA . GLY A 1 94 ? 14.007 -9.671 -9.067 1.00 96.50 94 GLY A CA 1
ATOM 714 C C . GLY A 1 94 ? 14.219 -9.877 -10.571 1.00 96.50 94 GLY A C 1
ATOM 715 O O . GLY A 1 94 ? 15.330 -10.097 -11.053 1.00 96.50 94 GLY A O 1
ATOM 716 N N . HIS A 1 95 ? 13.128 -9.804 -11.325 1.00 96.56 95 HIS A N 1
ATOM 717 C CA . HIS A 1 95 ? 13.082 -9.886 -12.788 1.00 96.56 95 HIS A CA 1
ATOM 718 C C . HIS A 1 95 ? 12.377 -8.672 -13.422 1.00 96.56 95 HIS A C 1
ATOM 720 O O . HIS A 1 95 ? 12.074 -8.678 -14.615 1.00 96.56 95 HIS A O 1
ATOM 726 N N . GLY A 1 96 ? 12.116 -7.637 -12.623 1.00 96.06 96 GLY A N 1
ATOM 727 C CA . GLY A 1 96 ? 11.494 -6.390 -13.037 1.00 96.06 96 GLY A CA 1
ATOM 728 C C . GLY A 1 96 ? 12.430 -5.438 -13.768 1.00 96.06 96 GLY A C 1
ATOM 729 O O . GLY A 1 96 ? 13.637 -5.651 -13.887 1.00 96.06 96 GLY A O 1
ATOM 730 N N . THR A 1 97 ? 11.854 -4.335 -14.240 1.00 95.75 97 THR A N 1
ATOM 731 C CA . THR A 1 97 ? 12.580 -3.276 -14.958 1.00 95.75 97 THR A CA 1
ATOM 732 C C . THR A 1 97 ? 12.512 -1.923 -14.256 1.00 95.75 97 THR A C 1
ATOM 734 O O . THR A 1 97 ? 12.951 -0.932 -14.836 1.00 95.75 97 THR A O 1
ATOM 737 N N . CYS A 1 98 ? 11.956 -1.845 -13.040 1.00 97.56 98 CYS A N 1
ATOM 738 C CA . CYS A 1 98 ? 11.962 -0.593 -12.288 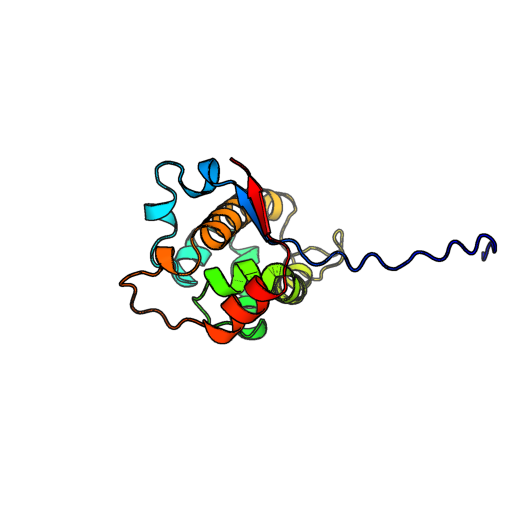1.00 97.56 98 CYS A CA 1
ATOM 739 C C . CYS A 1 98 ? 13.396 -0.175 -11.959 1.00 97.56 98 CYS A C 1
ATOM 741 O O . CYS A 1 98 ? 14.227 -0.974 -11.520 1.00 97.56 98 CYS A O 1
ATOM 743 N N . THR A 1 99 ? 13.672 1.112 -12.117 1.00 97.81 99 THR A N 1
ATOM 744 C CA . THR A 1 99 ? 14.936 1.711 -11.698 1.00 97.81 99 THR A CA 1
ATOM 745 C C . THR A 1 99 ? 14.975 1.909 -10.182 1.00 97.81 99 THR A C 1
ATOM 747 O O . THR A 1 99 ? 13.943 2.048 -9.522 1.00 97.81 99 THR A O 1
ATOM 750 N N . LEU A 1 100 ? 16.179 2.008 -9.608 1.00 96.69 100 LEU A N 1
ATOM 751 C CA . LEU A 1 100 ? 16.339 2.353 -8.189 1.00 96.69 100 LEU A CA 1
ATOM 752 C C . LEU A 1 100 ? 15.708 3.711 -7.841 1.00 96.69 100 LEU A C 1
ATOM 754 O O . LEU A 1 100 ? 15.224 3.884 -6.728 1.00 96.69 100 LEU A O 1
ATOM 758 N N . ALA A 1 101 ? 15.686 4.655 -8.787 1.00 97.69 101 ALA A N 1
ATOM 759 C CA . ALA A 1 101 ? 15.044 5.953 -8.605 1.00 97.69 101 ALA A CA 1
ATOM 760 C C . ALA A 1 101 ? 13.515 5.823 -8.489 1.00 97.69 101 ALA A C 1
ATOM 762 O O . ALA A 1 101 ? 12.922 6.400 -7.581 1.00 97.69 101 ALA A O 1
ATOM 763 N N . GLU A 1 102 ? 12.879 5.022 -9.349 1.00 97.88 102 GLU A N 1
ATOM 764 C CA . GLU A 1 102 ? 11.436 4.755 -9.272 1.00 97.88 102 GLU A CA 1
ATOM 765 C C . GLU A 1 102 ? 11.069 4.000 -7.991 1.00 97.88 102 GLU A C 1
ATOM 767 O O . GLU A 1 102 ? 10.118 4.374 -7.308 1.00 97.88 102 GLU A O 1
ATOM 772 N N . LEU A 1 103 ? 11.854 2.984 -7.616 1.00 97.38 103 LEU A N 1
ATOM 773 C CA . LEU A 1 103 ? 11.663 2.262 -6.354 1.00 97.38 103 LEU A CA 1
ATOM 774 C C . LEU A 1 103 ? 11.856 3.186 -5.142 1.00 97.38 103 LEU A C 1
ATOM 776 O O . LEU A 1 103 ? 11.099 3.110 -4.174 1.00 97.38 103 LEU A O 1
ATOM 780 N N . GLY A 1 104 ? 12.836 4.090 -5.206 1.00 97.25 104 GLY A N 1
ATOM 781 C CA . GLY A 1 104 ? 13.074 5.114 -4.192 1.00 97.25 104 GLY A CA 1
ATOM 782 C C . GLY A 1 104 ? 11.908 6.092 -4.052 1.00 97.25 104 GLY A C 1
ATOM 783 O O . GLY A 1 104 ? 11.527 6.415 -2.931 1.00 97.25 104 GLY A O 1
ATOM 784 N N . ALA A 1 105 ? 11.296 6.506 -5.165 1.00 96.44 105 ALA A N 1
ATOM 785 C CA . ALA A 1 105 ? 10.114 7.368 -5.168 1.00 96.44 105 ALA A CA 1
ATOM 786 C C . ALA A 1 105 ? 8.854 6.652 -4.649 1.00 96.44 105 ALA A C 1
ATOM 788 O O . ALA A 1 105 ? 8.016 7.270 -3.997 1.00 96.44 105 ALA A O 1
ATOM 789 N N . ALA A 1 106 ? 8.720 5.349 -4.908 1.00 96.81 106 ALA A N 1
ATOM 790 C CA . ALA A 1 106 ? 7.580 4.558 -4.451 1.00 96.81 106 ALA A CA 1
ATOM 791 C C . ALA A 1 106 ? 7.642 4.203 -2.961 1.00 96.81 106 ALA A C 1
ATOM 793 O O . ALA A 1 106 ? 6.602 4.119 -2.310 1.00 96.81 106 ALA A O 1
ATOM 794 N N . ARG A 1 107 ? 8.847 3.999 -2.413 1.00 96.00 107 ARG A N 1
ATOM 795 C CA . ARG A 1 107 ? 9.054 3.577 -1.021 1.00 96.00 107 ARG A CA 1
ATOM 796 C C . ARG A 1 107 ? 8.272 4.407 0.011 1.00 96.00 107 ARG A C 1
ATOM 798 O O . ARG A 1 107 ? 7.550 3.780 0.784 1.00 96.00 107 ARG A O 1
ATOM 805 N N . PRO A 1 108 ? 8.367 5.752 0.056 1.00 95.75 108 PRO A N 1
ATOM 806 C CA . PRO A 1 108 ? 7.618 6.530 1.042 1.00 95.75 108 PRO A CA 1
ATOM 807 C C . PRO A 1 108 ? 6.102 6.398 0.855 1.00 95.75 108 PRO A C 1
ATOM 809 O O . PRO A 1 108 ? 5.388 6.274 1.840 1.00 95.75 108 PRO A O 1
ATOM 812 N N . LEU A 1 109 ? 5.607 6.311 -0.386 1.00 96.75 109 LEU A N 1
ATOM 813 C CA . LEU A 1 109 ? 4.177 6.119 -0.649 1.00 96.75 109 LEU A CA 1
ATOM 814 C C . LEU A 1 109 ? 3.674 4.792 -0.072 1.00 96.75 109 LEU A C 1
ATOM 816 O O . LEU A 1 109 ? 2.648 4.763 0.602 1.00 96.75 109 LEU A O 1
ATOM 820 N N . VAL A 1 110 ? 4.392 3.694 -0.340 1.00 96.31 110 VAL A N 1
ATOM 821 C CA . VAL A 1 110 ? 4.045 2.352 0.162 1.00 96.31 110 VAL A CA 1
ATOM 822 C C . VAL A 1 110 ? 4.114 2.324 1.687 1.00 96.31 110 VAL A C 1
ATOM 824 O O . VAL A 1 110 ? 3.226 1.770 2.331 1.00 96.31 110 VAL A O 1
ATOM 827 N N . GLN A 1 111 ? 5.144 2.943 2.269 1.00 95.25 111 GLN A N 1
ATOM 828 C CA . GLN A 1 111 ? 5.319 3.009 3.715 1.00 95.25 111 GLN A CA 1
ATOM 829 C C . GLN A 1 111 ? 4.192 3.795 4.393 1.00 95.25 111 GLN A C 1
ATOM 831 O O . GLN A 1 111 ? 3.624 3.303 5.364 1.00 95.25 111 GLN A O 1
ATOM 836 N N . ASP A 1 112 ? 3.842 4.974 3.878 1.00 96.62 112 ASP A N 1
ATOM 837 C CA . ASP A 1 112 ? 2.765 5.803 4.427 1.00 96.62 112 ASP A CA 1
ATOM 838 C C . ASP A 1 112 ? 1.416 5.086 4.322 1.00 96.62 112 ASP A C 1
ATOM 840 O O . ASP A 1 112 ? 0.676 4.997 5.299 1.00 96.62 112 ASP A O 1
ATOM 844 N N . MET A 1 113 ? 1.124 4.508 3.152 1.00 97.62 113 MET A N 1
ATOM 845 C CA . MET A 1 113 ? -0.098 3.741 2.916 1.00 97.62 113 MET A CA 1
ATOM 846 C C . MET A 1 113 ? -0.196 2.538 3.863 1.00 97.62 113 MET A C 1
ATOM 848 O O . MET A 1 113 ? -1.239 2.320 4.480 1.00 97.62 113 MET A O 1
ATOM 852 N N . GLY A 1 114 ? 0.893 1.783 4.025 1.00 96.50 114 GLY A N 1
ATOM 853 C CA . GLY A 1 114 ? 0.934 0.619 4.909 1.00 96.50 114 GLY A CA 1
ATOM 854 C C . GLY A 1 114 ? 0.780 1.024 6.369 1.00 96.50 114 GLY A C 1
ATOM 855 O O . GLY A 1 114 ? 0.010 0.411 7.103 1.00 96.50 114 GLY A O 1
ATOM 856 N N . ASN A 1 115 ? 1.444 2.106 6.780 1.00 96.94 115 ASN A N 1
ATOM 857 C CA . ASN A 1 115 ? 1.322 2.665 8.120 1.00 96.94 115 ASN A CA 1
ATOM 858 C C . ASN A 1 115 ? -0.120 3.102 8.426 1.00 96.94 115 ASN A C 1
ATOM 860 O O . ASN A 1 115 ? -0.662 2.750 9.474 1.00 96.94 115 ASN A O 1
ATOM 864 N N . PHE A 1 116 ? -0.756 3.819 7.495 1.00 98.06 116 PHE A N 1
ATOM 865 C CA . PHE A 1 116 ? -2.142 4.260 7.616 1.00 98.06 116 PHE A CA 1
ATOM 866 C C . PHE A 1 116 ? -3.106 3.080 7.768 1.00 98.06 116 PHE A C 1
ATOM 868 O O . PHE A 1 116 ? -3.909 3.051 8.704 1.00 98.06 116 PHE A O 1
ATOM 875 N N . PHE A 1 117 ? -3.022 2.080 6.889 1.00 97.56 117 PHE A N 1
ATOM 876 C CA . PHE A 1 117 ? -3.933 0.936 6.923 1.00 97.56 117 PHE A CA 1
ATOM 877 C C . PHE A 1 117 ? -3.655 -0.036 8.069 1.00 97.56 117 PHE A C 1
ATOM 879 O O . PHE A 1 117 ? -4.603 -0.597 8.611 1.00 97.56 117 PHE A O 1
ATOM 886 N N . ASN A 1 118 ? -2.406 -0.190 8.507 1.00 95.88 118 ASN A N 1
ATOM 887 C CA . ASN A 1 118 ? -2.100 -0.971 9.707 1.00 95.88 118 ASN A CA 1
ATOM 888 C C . ASN A 1 118 ? -2.651 -0.301 10.976 1.00 95.88 118 ASN A C 1
ATOM 890 O O . ASN A 1 118 ? -3.091 -0.998 11.886 1.00 95.88 118 ASN A O 1
ATOM 894 N N . ALA A 1 119 ? -2.679 1.037 11.027 1.00 95.81 119 ALA A N 1
ATOM 895 C CA . ALA A 1 119 ? -3.235 1.779 12.157 1.00 95.81 119 ALA A CA 1
ATOM 896 C C . ALA A 1 119 ? -4.773 1.837 12.157 1.00 95.81 119 ALA A C 1
ATOM 898 O O . ALA A 1 119 ? -5.394 1.818 13.218 1.00 95.81 119 ALA A O 1
ATOM 899 N N . THR A 1 120 ? -5.395 1.945 10.980 1.00 95.88 120 THR A N 1
ATOM 900 C CA . THR A 1 120 ? -6.840 2.216 10.847 1.00 95.88 120 THR A CA 1
ATOM 901 C C . THR A 1 120 ? -7.667 0.994 10.455 1.00 95.88 120 THR A C 1
ATOM 903 O O . THR A 1 120 ? -8.873 0.958 10.720 1.00 95.88 120 THR A O 1
ATOM 906 N N . LEU A 1 121 ? -7.048 -0.015 9.838 1.00 95.06 121 LEU A N 1
ATOM 907 C CA . LEU A 1 121 ? -7.702 -1.196 9.276 1.00 95.06 121 LEU A CA 1
ATOM 908 C C . LEU A 1 121 ? -8.955 -0.801 8.471 1.00 95.06 121 LEU A C 1
ATOM 910 O O . LEU A 1 121 ? -8.893 -0.001 7.539 1.00 95.06 121 LEU A O 1
ATOM 914 N N . TYR A 1 122 ? -10.121 -1.335 8.841 1.00 96.94 122 TYR A N 1
ATOM 915 C CA . TYR A 1 122 ? -11.383 -1.066 8.155 1.00 96.94 122 TYR A CA 1
ATOM 916 C C . TYR A 1 122 ? -12.089 0.219 8.576 1.00 96.94 122 TYR A C 1
ATOM 918 O O . TYR A 1 122 ? -13.063 0.592 7.923 1.00 96.94 122 TYR A O 1
ATOM 926 N N . ALA A 1 123 ? -11.592 0.951 9.579 1.00 96.31 123 ALA A N 1
ATOM 927 C CA . ALA A 1 123 ? -12.108 2.292 9.856 1.00 96.31 123 ALA A CA 1
ATOM 928 C C . ALA A 1 123 ? -11.890 3.224 8.648 1.00 96.31 123 ALA A C 1
ATOM 930 O O . ALA A 1 123 ? -12.766 4.018 8.313 1.00 96.31 123 ALA A O 1
ATOM 931 N N . ALA A 1 124 ? -10.782 3.045 7.918 1.00 94.81 124 ALA A N 1
ATOM 932 C CA . ALA A 1 124 ? -10.508 3.749 6.666 1.00 94.81 124 ALA A CA 1
ATOM 933 C C . ALA A 1 124 ? -11.478 3.410 5.520 1.00 94.81 124 ALA A C 1
ATOM 935 O O . ALA A 1 124 ? -11.533 4.144 4.533 1.00 94.81 124 ALA A O 1
ATOM 936 N N . TYR A 1 125 ? -12.253 2.330 5.642 1.00 97.81 125 TYR A N 1
ATOM 937 C CA . TYR A 1 125 ? -13.235 1.898 4.648 1.00 97.81 125 TYR A CA 1
ATOM 938 C C . TYR A 1 125 ? -14.693 2.115 5.082 1.00 97.81 125 TYR A C 1
ATOM 940 O O . TYR A 1 125 ? -15.613 1.684 4.385 1.00 97.81 125 TYR A O 1
ATOM 948 N N . ALA A 1 126 ? -14.936 2.789 6.209 1.00 97.00 126 ALA A N 1
ATOM 949 C CA . ALA A 1 126 ? -16.287 3.047 6.695 1.00 97.00 126 ALA A CA 1
ATOM 950 C C . ALA A 1 126 ? -17.127 3.812 5.650 1.00 97.00 126 ALA A C 1
ATOM 952 O O . ALA A 1 126 ? -16.785 4.921 5.259 1.00 97.00 126 ALA A O 1
ATOM 953 N N . GLY A 1 127 ? -18.233 3.219 5.188 1.00 96.31 127 GLY A N 1
ATOM 954 C CA . GLY A 1 127 ? -19.110 3.822 4.173 1.00 96.31 127 GLY A CA 1
ATOM 955 C C . GLY A 1 127 ? -18.639 3.670 2.719 1.00 96.31 127 GLY A C 1
ATOM 956 O O . GLY A 1 127 ? -19.330 4.126 1.810 1.00 96.31 127 GLY A O 1
ATOM 957 N N . CYS A 1 128 ? -17.512 3.001 2.468 1.00 96.94 128 CYS A N 1
ATOM 958 C CA . CYS A 1 128 ? -17.018 2.744 1.117 1.00 96.94 128 CYS A CA 1
ATOM 959 C C . CYS A 1 128 ? -17.688 1.497 0.507 1.00 96.94 128 CYS A C 1
ATOM 961 O O . CYS A 1 128 ? -17.729 0.450 1.158 1.00 96.94 128 CYS A O 1
ATOM 963 N N . PRO A 1 129 ? -18.140 1.528 -0.761 1.00 96.06 129 PRO A N 1
ATOM 964 C CA . PRO A 1 129 ? -18.715 0.364 -1.438 1.00 96.06 129 PRO A CA 1
ATOM 965 C C . PRO A 1 129 ? -17.619 -0.562 -2.002 1.00 96.06 129 PRO A C 1
ATOM 967 O O . PRO A 1 129 ? -17.549 -0.799 -3.206 1.00 96.06 129 PRO A O 1
ATOM 970 N N . ILE A 1 130 ? -16.726 -1.057 -1.140 1.00 95.56 130 ILE A N 1
ATOM 971 C CA . ILE A 1 130 ? -15.578 -1.898 -1.517 1.00 95.56 130 ILE A CA 1
ATOM 972 C C . ILE A 1 130 ? -15.727 -3.281 -0.882 1.00 95.56 130 ILE A C 1
ATOM 974 O O . ILE A 1 130 ? -16.150 -3.420 0.265 1.00 95.56 130 ILE A O 1
ATOM 978 N N . LYS A 1 131 ? -15.378 -4.330 -1.634 1.00 97.62 131 LYS A N 1
ATOM 979 C CA . LYS A 1 131 ? -15.313 -5.693 -1.097 1.00 97.62 131 LYS A CA 1
ATOM 980 C C . LYS A 1 131 ? -14.089 -5.823 -0.189 1.00 97.62 131 LYS A C 1
ATOM 982 O O . LYS A 1 131 ? -12.977 -5.571 -0.636 1.00 97.62 131 LYS A O 1
ATOM 987 N N . LEU A 1 132 ? -14.304 -6.283 1.041 1.00 98.12 132 LEU A N 1
ATOM 988 C CA . LEU A 1 132 ? -13.261 -6.481 2.052 1.00 98.12 132 LEU A CA 1
ATOM 989 C C . LEU A 1 132 ? -13.058 -7.972 2.374 1.00 98.12 132 LEU A C 1
ATOM 991 O O . LEU A 1 132 ? -13.880 -8.823 2.024 1.00 98.12 132 LEU A O 1
ATOM 995 N N . SER A 1 133 ? -11.971 -8.274 3.081 1.00 98.31 133 SER A N 1
ATOM 996 C CA . SER A 1 133 ? -11.466 -9.621 3.397 1.00 98.31 133 SER A CA 1
ATOM 997 C C . SER A 1 133 ? -11.371 -9.882 4.908 1.00 98.31 133 SER A C 1
ATOM 999 O O . SER A 1 133 ? -10.336 -10.351 5.390 1.00 98.31 133 SER A O 1
ATOM 1001 N N . PRO A 1 134 ? -12.425 -9.611 5.701 1.00 97.44 134 PRO A N 1
ATOM 1002 C CA . PRO A 1 134 ? -12.287 -9.457 7.146 1.00 97.44 134 PRO A CA 1
ATOM 1003 C C . PRO A 1 134 ? -11.777 -10.693 7.873 1.00 97.44 134 PRO A C 1
ATOM 1005 O O . PRO A 1 134 ? -10.977 -10.566 8.794 1.00 97.44 134 PRO A O 1
ATOM 1008 N N . LEU A 1 135 ? -12.173 -11.889 7.436 1.00 97.69 135 LEU A N 1
ATOM 1009 C CA . LEU A 1 135 ? -11.696 -13.133 8.040 1.00 97.69 135 LEU A CA 1
ATOM 1010 C C . LEU A 1 135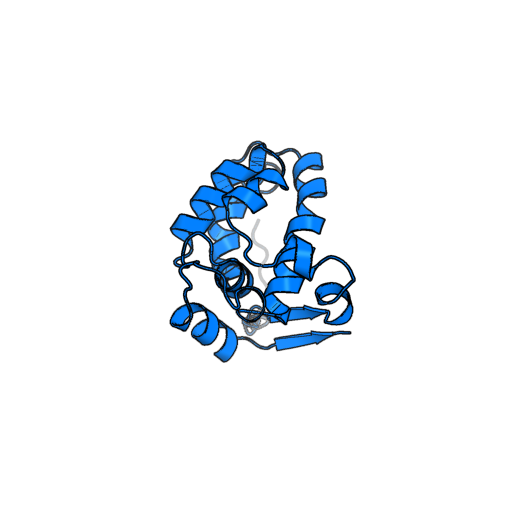 ? -10.183 -13.313 7.875 1.00 97.69 135 LEU A C 1
ATOM 1012 O O . LEU A 1 135 ? -9.520 -13.779 8.799 1.00 97.69 135 LEU A O 1
ATOM 1016 N N . LYS A 1 136 ? -9.630 -12.926 6.719 1.00 97.19 136 LYS A N 1
ATOM 1017 C CA . LYS A 1 136 ? -8.192 -13.013 6.465 1.00 97.19 136 LYS A CA 1
ATOM 1018 C C . LYS A 1 136 ? -7.443 -11.950 7.260 1.00 97.19 136 LYS A C 1
ATOM 1020 O O . LYS A 1 136 ? -6.548 -12.301 8.020 1.00 97.19 136 LYS A O 1
ATOM 1025 N N . THR A 1 137 ? -7.859 -10.690 7.144 1.00 96.25 137 THR A N 1
ATOM 1026 C CA . THR A 1 137 ? -7.241 -9.555 7.843 1.00 96.25 137 THR A CA 1
ATOM 1027 C C . THR A 1 137 ? -7.212 -9.778 9.351 1.00 96.25 137 THR A C 1
ATOM 1029 O O . THR A 1 137 ? -6.145 -9.767 9.954 1.00 96.25 137 THR A O 1
ATOM 1032 N N . LEU A 1 138 ? -8.362 -10.073 9.968 1.00 94.75 138 LEU A N 1
ATOM 1033 C CA . LEU A 1 138 ? -8.440 -10.316 11.412 1.00 94.75 138 LEU A CA 1
ATOM 1034 C C . LEU A 1 138 ? -7.709 -11.600 11.820 1.00 94.75 138 LEU A C 1
ATOM 1036 O O . LEU A 1 138 ? -7.134 -11.657 12.901 1.00 94.75 138 LEU A O 1
ATOM 1040 N N . GLY A 1 139 ? -7.695 -12.618 10.955 1.00 94.81 139 GLY A N 1
ATOM 1041 C CA . GLY A 1 139 ? -6.952 -13.854 11.188 1.00 94.81 139 GLY A CA 1
ATOM 1042 C C . GLY A 1 139 ? -5.432 -13.666 11.204 1.00 94.81 139 GLY A C 1
ATOM 1043 O O . GLY A 1 139 ? -4.757 -14.393 11.932 1.00 94.81 139 GLY A O 1
ATOM 1044 N N . ILE A 1 140 ? -4.903 -12.715 10.427 1.00 93.19 140 ILE A N 1
ATOM 1045 C CA . ILE A 1 140 ? -3.490 -12.310 10.452 1.00 93.19 140 ILE A CA 1
ATOM 1046 C C . ILE A 1 140 ? -3.222 -11.461 11.697 1.00 93.19 140 ILE A C 1
ATOM 1048 O O . ILE A 1 140 ? -2.384 -11.827 12.517 1.00 93.19 140 ILE A O 1
ATOM 1052 N N . VAL A 1 141 ? -4.011 -10.399 11.904 1.00 92.38 141 VAL A N 1
ATOM 1053 C CA . VAL A 1 141 ? -3.868 -9.479 13.048 1.00 92.38 141 VAL A CA 1
ATOM 1054 C C . VAL A 1 141 ? -3.917 -10.217 14.390 1.00 92.38 141 VAL A C 1
ATOM 1056 O O . VAL A 1 141 ? -3.142 -9.909 15.285 1.00 92.38 141 VAL A O 1
ATOM 1059 N N . ALA A 1 142 ? -4.775 -11.230 14.535 1.00 92.00 142 ALA A N 1
ATOM 1060 C CA . ALA A 1 142 ? -4.879 -12.012 15.768 1.00 92.00 142 ALA A CA 1
ATOM 1061 C C . ALA A 1 142 ? -3.655 -12.905 16.060 1.00 92.00 142 ALA A C 1
ATOM 1063 O O . ALA A 1 142 ? -3.528 -13.410 17.175 1.00 92.00 142 ALA A O 1
ATOM 1064 N N . LYS A 1 143 ? -2.788 -13.152 15.069 1.00 90.31 143 LYS A N 1
ATOM 1065 C CA . LYS A 1 143 ? -1.608 -14.027 15.183 1.00 90.31 143 LYS A CA 1
ATOM 1066 C C . LYS A 1 143 ? -0.292 -13.257 15.225 1.00 90.31 143 LYS A C 1
ATOM 1068 O O . LYS A 1 143 ? 0.710 -13.814 15.670 1.00 90.31 143 LYS A O 1
ATOM 1073 N N . GLU A 1 144 ? -0.281 -12.019 14.749 1.00 86.00 144 GLU A N 1
ATOM 1074 C CA . GLU A 1 144 ? 0.916 -11.189 14.677 1.00 86.00 144 GLU A CA 1
ATOM 1075 C C . GLU A 1 144 ? 1.065 -10.302 15.914 1.00 86.00 144 GLU A C 1
ATOM 1077 O O . GLU A 1 144 ? 0.095 -9.784 16.466 1.00 86.00 144 GLU A O 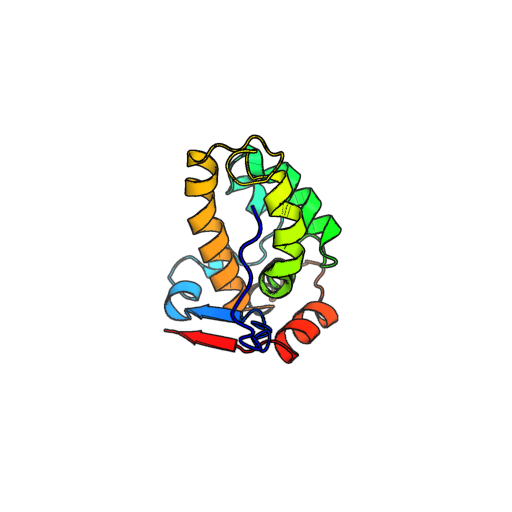1
ATOM 1082 N N . GLN A 1 145 ? 2.306 -10.104 16.363 1.00 86.50 145 GLN A N 1
ATOM 1083 C CA . GLN A 1 145 ? 2.577 -9.116 17.403 1.00 86.50 145 GLN A CA 1
ATOM 1084 C C . GLN A 1 145 ? 2.380 -7.714 16.828 1.00 86.50 145 GLN A C 1
ATOM 1086 O O . GLN A 1 145 ? 2.946 -7.378 15.791 1.00 86.50 145 GLN A O 1
ATOM 1091 N N . THR A 1 146 ? 1.613 -6.873 17.517 1.00 86.00 146 THR A N 1
ATOM 1092 C CA . THR A 1 146 ? 1.450 -5.469 17.134 1.00 86.00 146 THR A CA 1
ATOM 1093 C C . THR A 1 146 ? 2.430 -4.590 17.900 1.00 86.00 146 THR A C 1
ATOM 1095 O O . THR A 1 146 ? 2.466 -4.609 19.131 1.00 86.00 146 THR A O 1
ATOM 1098 N N . LYS A 1 147 ? 3.204 -3.779 17.178 1.00 90.06 147 LYS A N 1
ATOM 1099 C CA . LYS A 1 147 ? 4.066 -2.743 17.746 1.00 90.06 147 LYS A CA 1
ATOM 1100 C C . LYS A 1 147 ? 3.529 -1.368 17.368 1.00 90.06 147 LYS A C 1
ATOM 1102 O O . LYS A 1 147 ? 3.715 -0.896 16.249 1.00 90.06 147 LYS A O 1
ATOM 1107 N N . VAL A 1 148 ? 2.907 -0.710 18.337 1.00 90.44 148 VAL A N 1
ATOM 1108 C CA . VAL A 1 148 ? 2.386 0.650 18.182 1.00 90.44 148 VAL A CA 1
ATOM 1109 C C . VAL A 1 148 ? 3.441 1.654 18.630 1.00 90.44 148 VAL A C 1
ATOM 1111 O O . VAL A 1 148 ? 4.026 1.516 19.705 1.00 90.44 148 VAL A O 1
ATOM 1114 N N . THR A 1 149 ? 3.680 2.667 17.806 1.00 92.56 149 THR A N 1
ATOM 1115 C CA . THR A 1 149 ? 4.496 3.838 18.151 1.00 92.56 149 THR A CA 1
ATOM 1116 C C . THR A 1 149 ? 3.691 5.122 17.946 1.00 92.56 149 THR A C 1
ATOM 1118 O O . THR A 1 149 ? 2.615 5.093 17.342 1.00 92.56 149 THR A O 1
ATOM 1121 N N . TYR A 1 150 ? 4.194 6.236 18.473 1.00 89.81 150 TYR A N 1
ATOM 1122 C CA . TYR A 1 150 ? 3.575 7.560 18.412 1.00 89.81 150 TYR A CA 1
ATOM 1123 C C . TYR A 1 150 ? 4.618 8.569 17.962 1.00 89.81 150 TYR A C 1
ATOM 1125 O O . TYR A 1 150 ? 5.806 8.372 18.294 1.00 89.81 150 TYR A O 1
#

Organism: NCBI:txid574655

Radius of gyration: 17.24 Å; chains: 1; bounding box: 54×42×33 Å

Secondary structure (DSSP, 8-state):
------------------EEEEHHHHTSTTHHHHHTT--HHHHHHHS-HHHHHHHHHHHHHSSS-TT-HHHHHHTHHHHHHHHHHHHS-GGGTS-----HHHHHHHHHHHHHHHHHHHHHGGGGGTT------HHHHHHHHTTSPEEEE-

Sequence (150 aa):
MRFTAIISTLVPAFASAALTYNVTQALAPGEFEKYHCLTTAKWNAMIPACIRQCQIQANKGDGCAYDDFACHSVNYQVFSDIIEPCVFPPSLGGHGTCTLAELGAARPLVQDMGNFFNATLYAAYAGCPIKLSPLKTLGIVAKEQTKVTY

Foldseek 3Di:
DDDDDDPDPPPPPPQQPALEAEPCLLPPPPNLVQQQLAALVSVCVQADVQQSVQLQFLLVFLPWPNGQLLLCLLSVVSSCVRRVQAPDPVVSVHPGDHDPVRVVSCVVVNVSSSNNSSNCPCVSHVPHPGDGDCCNSVVSVVPHHYHYHD

InterPro domains:
  IPR008427 Extracellular membrane protein, CFEM domain [PF05730] (45-87)

pLDDT: mean 89.88, std 17.57, range [28.03, 98.62]